Protein AF-A0A419RTD2-F1 (afdb_monomer_lite)

Organism: NCBI:txid1958945

Sequence (82 aa):
MQPGIWQILIIAIVVLVLFGRGRISEMMGDFGKGISSFKKGMSEEDRAASGKSDARLEGPAHDAKPAGETVESSDRNGTKSS

Foldseek 3Di:
DDDDPVVVVVVVVVCCVVCPPVNCVVVVVVVVVVVVVVVVVVVVVVCVVPPDDPPDPPDPDDPCPDPDDPDDDDDDDDDDDD

Secondary structure (DSSP, 8-state):
-PPPHHHHHHHHHHHHHHHHHHHHHHHHHHHHHHHHHHHHHHHHHHHHTTT---------------S---------------

Radius of gyration: 25.61 Å; chains: 1; bounding box: 59×63×52 Å

InterPro domains:
  IPR003369 Sec-independent protein translocase protein TatA/B/E [PF02416] (3-44)
  IPR006312 Sec-independent protein translocase protein TatA/E [MF_00236] (1-77)
  IPR006312 Sec-independent protein translocase protein TatA/E [TIGR01411] (4-46)

pLDDT: mean 73.24, std 18.55, range [43.94, 95.56]

Structure (mmCIF, N/CA/C/O backbone):
data_AF-A0A419RTD2-F1
#
_entry.id   AF-A0A419RTD2-F1
#
loop_
_atom_site.group_PDB
_atom_site.id
_atom_site.type_symbol
_atom_site.label_atom_id
_atom_site.label_alt_id
_atom_site.label_comp_id
_atom_site.label_asym_id
_atom_site.label_entity_id
_atom_site.label_seq_id
_atom_site.pdbx_PDB_ins_code
_atom_site.Cartn_x
_atom_site.Cartn_y
_atom_site.Cartn_z
_atom_site.occupancy
_atom_site.B_iso_or_equiv
_atom_site.auth_seq_id
_atom_site.auth_comp_id
_atom_site.auth_asym_id
_atom_site.auth_atom_id
_atom_site.pdbx_PDB_model_num
ATOM 1 N N . MET A 1 1 ? 23.745 -0.831 4.254 1.00 74.06 1 MET A N 1
ATOM 2 C CA . MET A 1 1 ? 23.359 0.033 3.119 1.00 74.06 1 MET A CA 1
ATOM 3 C C . MET A 1 1 ? 21.854 -0.091 2.949 1.00 74.06 1 MET A C 1
ATOM 5 O O . MET A 1 1 ? 21.400 -1.142 2.521 1.00 74.06 1 MET A O 1
ATOM 9 N N . GLN A 1 2 ? 21.076 0.891 3.409 1.00 77.25 2 GLN A N 1
ATOM 10 C CA . GLN A 1 2 ? 19.621 0.869 3.229 1.00 77.25 2 GLN A CA 1
ATOM 11 C C . GLN A 1 2 ? 19.291 1.319 1.804 1.00 77.25 2 GLN A C 1
ATOM 13 O O . GLN A 1 2 ? 19.919 2.269 1.328 1.00 77.25 2 GLN A O 1
ATOM 18 N N . PRO A 1 3 ? 18.343 0.665 1.117 1.00 79.19 3 PRO A N 1
ATOM 19 C CA . PRO A 1 3 ? 17.845 1.181 -0.147 1.00 79.19 3 PRO A CA 1
ATOM 20 C C . PRO A 1 3 ? 17.278 2.579 0.103 1.00 79.19 3 PRO A C 1
ATOM 22 O O . PRO A 1 3 ? 16.455 2.785 0.996 1.00 79.19 3 PRO A O 1
ATOM 25 N N . GLY A 1 4 ? 17.780 3.551 -0.650 1.00 90.81 4 GLY A N 1
ATOM 26 C CA . GLY A 1 4 ? 17.306 4.919 -0.580 1.00 90.81 4 GLY A CA 1
ATOM 27 C C . GLY A 1 4 ? 15.921 5.052 -1.202 1.00 90.81 4 GLY A C 1
ATOM 28 O O . GLY A 1 4 ? 15.431 4.178 -1.922 1.00 90.81 4 GLY A O 1
ATOM 29 N N . ILE A 1 5 ? 15.309 6.209 -0.963 1.00 93.06 5 ILE A N 1
ATOM 30 C CA . ILE A 1 5 ? 14.003 6.582 -1.524 1.00 93.06 5 ILE A CA 1
ATOM 31 C C . ILE A 1 5 ? 14.001 6.437 -3.059 1.00 93.06 5 ILE A C 1
ATOM 33 O O . ILE A 1 5 ? 13.014 5.990 -3.641 1.00 93.06 5 ILE A O 1
ATOM 37 N N . TRP A 1 6 ? 15.136 6.717 -3.709 1.00 92.31 6 TRP A N 1
ATOM 38 C CA . TRP A 1 6 ? 15.320 6.557 -5.153 1.00 92.31 6 TRP A CA 1
ATOM 39 C C . TRP A 1 6 ? 15.146 5.117 -5.649 1.00 92.31 6 TRP A C 1
ATOM 41 O O . TRP A 1 6 ? 14.514 4.907 -6.682 1.00 92.31 6 TRP A O 1
ATOM 51 N N . GLN A 1 7 ? 15.655 4.114 -4.926 1.00 90.62 7 GLN A N 1
ATOM 52 C CA . GLN A 1 7 ? 15.493 2.709 -5.317 1.00 90.62 7 GLN A CA 1
ATOM 53 C C . GLN A 1 7 ? 14.042 2.252 -5.152 1.00 90.62 7 GLN A C 1
ATOM 55 O O . GLN A 1 7 ? 13.513 1.560 -6.019 1.00 90.62 7 GLN A O 1
ATOM 60 N N . ILE A 1 8 ? 13.382 2.678 -4.071 1.00 93.75 8 ILE A N 1
ATOM 61 C CA . ILE A 1 8 ? 11.977 2.341 -3.811 1.00 93.75 8 ILE A CA 1
ATOM 62 C C . ILE A 1 8 ? 11.076 2.896 -4.921 1.00 93.75 8 ILE A C 1
ATOM 64 O O . ILE A 1 8 ? 10.194 2.185 -5.398 1.00 93.75 8 ILE A O 1
ATOM 68 N N . LEU A 1 9 ? 11.330 4.124 -5.390 1.00 93.94 9 LEU A N 1
ATOM 69 C CA . LEU A 1 9 ? 10.565 4.726 -6.484 1.00 93.94 9 LEU A CA 1
ATOM 70 C C . LEU A 1 9 ? 10.686 3.924 -7.790 1.00 93.94 9 LEU A C 1
ATOM 72 O O . LEU A 1 9 ? 9.681 3.671 -8.451 1.00 93.94 9 LEU A O 1
ATOM 76 N N . ILE A 1 10 ? 11.898 3.477 -8.138 1.00 94.81 10 ILE A N 1
ATOM 77 C CA . ILE A 1 10 ? 12.134 2.655 -9.337 1.00 94.81 10 ILE A CA 1
ATOM 78 C C . ILE A 1 10 ? 11.370 1.329 -9.239 1.00 94.81 10 ILE A C 1
ATOM 80 O O . ILE A 1 10 ? 10.693 0.933 -10.187 1.00 94.81 10 ILE A O 1
ATOM 84 N N . ILE A 1 11 ? 11.421 0.666 -8.081 1.00 94.00 11 ILE A N 1
ATOM 85 C CA . ILE A 1 11 ? 10.701 -0.593 -7.844 1.00 94.00 11 ILE A CA 1
ATOM 86 C C . ILE A 1 11 ? 9.186 -0.379 -7.950 1.00 94.00 11 ILE A C 1
ATOM 88 O O . ILE A 1 11 ? 8.500 -1.176 -8.586 1.00 94.00 11 ILE A O 1
ATOM 92 N N . ALA A 1 12 ? 8.663 0.714 -7.388 1.00 93.44 12 ALA A N 1
ATOM 93 C CA . ALA A 1 12 ? 7.242 1.043 -7.461 1.00 93.44 12 ALA A CA 1
ATOM 94 C C . ALA A 1 12 ? 6.757 1.216 -8.911 1.00 93.44 12 ALA A C 1
ATOM 96 O O . ALA A 1 12 ? 5.682 0.726 -9.254 1.00 93.44 12 ALA A O 1
ATOM 97 N N . ILE A 1 13 ? 7.561 1.842 -9.780 1.00 94.94 13 ILE A N 1
ATOM 98 C CA . ILE A 1 13 ? 7.245 1.971 -11.211 1.00 94.94 13 ILE A CA 1
ATOM 99 C C . ILE A 1 13 ? 7.220 0.597 -11.889 1.00 94.94 13 ILE A C 1
ATOM 101 O O . ILE A 1 13 ? 6.277 0.300 -12.619 1.00 94.94 13 ILE A O 1
ATOM 105 N N . VAL A 1 14 ? 8.211 -0.263 -11.629 1.00 95.56 14 VAL A N 1
ATOM 106 C CA . VAL A 1 14 ? 8.256 -1.620 -12.205 1.00 95.56 14 VAL A CA 1
ATOM 107 C C . VAL A 1 14 ? 7.029 -2.432 -11.790 1.00 95.56 14 VAL A C 1
ATOM 109 O O . VAL A 1 14 ? 6.377 -3.043 -12.634 1.00 95.56 14 VAL A O 1
ATOM 112 N N . VAL A 1 15 ? 6.662 -2.394 -10.508 1.00 94.31 15 VAL A N 1
ATOM 113 C CA . VAL A 1 15 ? 5.459 -3.066 -9.995 1.00 94.31 15 VAL A CA 1
ATOM 114 C C . VAL A 1 15 ? 4.197 -2.496 -10.651 1.00 94.31 15 VAL A C 1
ATOM 116 O O . VAL A 1 15 ? 3.340 -3.260 -11.088 1.00 94.31 15 VAL A O 1
ATOM 119 N N . LEU A 1 16 ? 4.091 -1.174 -10.803 1.00 92.25 16 LEU A N 1
ATOM 120 C CA . LEU A 1 16 ? 2.950 -0.544 -11.468 1.00 92.25 16 LEU A CA 1
ATOM 121 C C . LEU A 1 16 ? 2.816 -0.958 -12.941 1.00 92.25 16 LEU A C 1
ATOM 123 O O . LEU A 1 16 ? 1.696 -1.101 -13.424 1.00 92.25 16 LEU A O 1
ATOM 127 N N . VAL A 1 17 ? 3.928 -1.174 -13.648 1.00 94.50 17 VAL A N 1
ATOM 128 C CA . VAL A 1 17 ? 3.924 -1.648 -15.042 1.00 94.50 17 VAL A CA 1
ATOM 129 C C . VAL A 1 17 ? 3.536 -3.126 -15.131 1.00 94.50 17 VAL A C 1
ATOM 131 O O . VAL A 1 17 ? 2.730 -3.482 -15.985 1.00 94.50 17 VAL A O 1
ATOM 134 N N . LEU A 1 18 ? 4.059 -3.977 -14.242 1.00 94.62 18 LEU A N 1
ATOM 135 C CA . LEU A 1 18 ? 3.772 -5.418 -14.239 1.00 94.62 18 LEU A CA 1
ATOM 136 C C . LEU A 1 18 ? 2.324 -5.733 -13.856 1.00 94.62 18 LEU A C 1
ATOM 138 O O . LEU A 1 18 ? 1.684 -6.579 -14.473 1.00 94.62 18 LEU A O 1
ATOM 142 N N . PHE A 1 19 ? 1.814 -5.058 -12.828 1.00 90.44 19 PHE A N 1
ATOM 143 C CA . PHE A 1 19 ? 0.462 -5.283 -12.323 1.00 90.44 19 PHE A CA 1
ATOM 144 C C . PHE A 1 19 ? -0.575 -4.373 -12.995 1.00 90.44 19 PHE A C 1
ATOM 146 O O . PHE A 1 19 ? -1.761 -4.696 -13.009 1.00 90.44 19 PHE A O 1
ATOM 153 N N . GLY A 1 20 ? -0.148 -3.257 -13.589 1.00 88.19 20 GLY A N 1
ATOM 154 C CA . GLY A 1 20 ? -1.019 -2.274 -14.224 1.00 88.19 20 GLY A CA 1
ATOM 155 C C . GLY A 1 20 ? -1.798 -1.411 -13.221 1.00 88.19 20 GLY A C 1
ATOM 156 O O . GLY A 1 20 ? -2.117 -1.813 -12.101 1.00 88.19 20 GLY A O 1
ATOM 157 N N . ARG A 1 21 ? -2.183 -0.202 -13.649 1.00 84.25 21 ARG A N 1
ATOM 158 C CA . ARG A 1 21 ? -2.936 0.754 -12.809 1.00 84.25 21 ARG A CA 1
ATOM 159 C C . ARG A 1 21 ? -4.308 0.245 -12.342 1.00 84.25 21 ARG A C 1
ATOM 161 O O . ARG A 1 21 ? -4.759 0.636 -11.273 1.00 84.25 21 ARG A O 1
ATOM 168 N N . GLY A 1 22 ? -4.967 -0.608 -13.132 1.00 88.06 22 GLY A N 1
ATOM 169 C CA . GLY A 1 22 ? -6.313 -1.108 -12.829 1.00 88.06 22 GLY A CA 1
ATOM 170 C C . GLY A 1 22 ? -6.329 -2.021 -11.605 1.00 88.06 22 GLY A C 1
ATOM 171 O O . GLY A 1 22 ? -7.049 -1.758 -10.646 1.00 88.06 22 GLY A O 1
ATOM 172 N N . ARG A 1 23 ? -5.450 -3.031 -11.589 1.00 88.44 23 ARG A N 1
ATOM 173 C CA . ARG A 1 23 ? -5.390 -4.006 -10.494 1.00 88.44 23 ARG A CA 1
ATOM 174 C C . ARG A 1 23 ? -4.931 -3.402 -9.175 1.00 88.44 23 ARG A C 1
ATOM 176 O O . ARG A 1 23 ? -5.517 -3.703 -8.141 1.00 88.44 23 ARG A O 1
ATOM 183 N N . ILE A 1 24 ? -3.924 -2.530 -9.210 1.00 89.44 24 ILE A N 1
ATOM 184 C CA . ILE A 1 24 ? -3.434 -1.854 -8.003 1.00 89.44 24 ILE A CA 1
ATOM 185 C C . ILE A 1 24 ? -4.501 -0.911 -7.434 1.00 89.44 24 ILE A C 1
ATOM 187 O O . ILE A 1 24 ? -4.660 -0.868 -6.220 1.00 89.44 24 ILE A O 1
ATOM 191 N N . SER A 1 25 ? -5.262 -0.197 -8.272 1.00 88.62 25 SER A N 1
ATOM 192 C CA . SER A 1 25 ? -6.299 0.727 -7.793 1.00 88.62 25 SER A CA 1
ATOM 193 C C . SER A 1 25 ? -7.473 0.011 -7.122 1.00 88.62 25 SER A C 1
ATOM 195 O O . SER A 1 25 ? -7.939 0.478 -6.084 1.00 88.62 25 SER A O 1
ATOM 197 N N . GLU A 1 26 ? -7.946 -1.109 -7.681 1.00 90.00 26 GLU A N 1
ATOM 198 C CA . GLU A 1 26 ? -9.003 -1.915 -7.051 1.00 90.00 26 GLU A CA 1
ATOM 199 C C . GLU A 1 26 ? -8.532 -2.486 -5.709 1.00 90.00 26 GLU A C 1
ATOM 201 O O . GLU A 1 26 ? -9.191 -2.296 -4.689 1.00 90.00 26 GLU A O 1
ATOM 206 N N . MET A 1 27 ? -7.338 -3.091 -5.677 1.00 90.75 27 MET A N 1
ATOM 207 C CA . MET A 1 27 ? -6.789 -3.663 -4.446 1.00 90.75 27 MET A CA 1
ATOM 208 C C . MET A 1 27 ? -6.528 -2.582 -3.391 1.00 90.75 27 MET A C 1
ATOM 210 O O . MET A 1 27 ? -6.927 -2.736 -2.241 1.00 9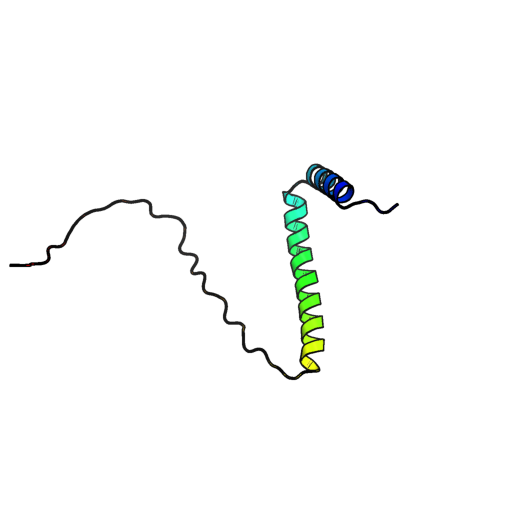0.75 27 MET A O 1
ATOM 214 N N . MET A 1 28 ? -5.909 -1.458 -3.763 1.00 89.00 28 MET A N 1
ATOM 215 C CA . MET A 1 28 ? -5.620 -0.362 -2.833 1.00 89.00 28 MET A CA 1
ATOM 216 C C . MET A 1 28 ? -6.896 0.277 -2.267 1.00 89.00 28 MET A C 1
ATOM 218 O O . MET A 1 28 ? -6.876 0.766 -1.140 1.00 89.00 28 MET A O 1
ATOM 222 N N . GLY A 1 29 ? -8.013 0.245 -3.002 1.00 91.25 29 GLY A N 1
ATOM 223 C CA . GLY A 1 29 ? -9.319 0.669 -2.497 1.00 91.25 29 GLY A CA 1
ATOM 224 C C . GLY A 1 29 ? -9.824 -0.213 -1.350 1.00 91.25 29 GLY A C 1
ATOM 225 O O . GLY A 1 29 ? -10.239 0.307 -0.311 1.00 91.25 29 GLY A O 1
ATOM 226 N N . ASP A 1 30 ? -9.738 -1.535 -1.502 1.00 92.75 30 ASP A N 1
ATOM 227 C CA . ASP A 1 30 ? -10.164 -2.492 -0.473 1.00 92.75 30 ASP A CA 1
ATOM 228 C C . ASP A 1 30 ? -9.211 -2.510 0.728 1.00 92.75 30 ASP A C 1
ATOM 230 O O . ASP A 1 30 ? -9.654 -2.471 1.880 1.00 92.75 30 ASP A O 1
ATOM 234 N N . PHE A 1 31 ? -7.898 -2.451 0.479 1.00 92.69 31 PHE A N 1
ATOM 235 C CA . PHE A 1 31 ? -6.905 -2.270 1.538 1.00 92.69 31 PHE A CA 1
ATOM 236 C C . PHE A 1 31 ? -7.120 -0.942 2.275 1.00 92.69 31 PHE A C 1
ATOM 238 O O . PHE A 1 31 ? -7.147 -0.919 3.5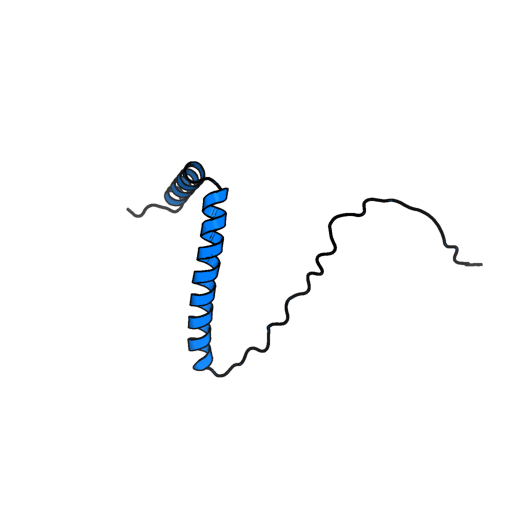03 1.00 92.69 31 PHE A O 1
ATOM 245 N N . GLY A 1 32 ? -7.350 0.162 1.562 1.00 92.56 32 GLY A N 1
ATOM 246 C CA . GLY A 1 32 ? -7.577 1.479 2.157 1.00 92.56 32 GLY A CA 1
ATOM 247 C C . GLY A 1 32 ? -8.761 1.501 3.125 1.00 92.56 32 GLY A C 1
ATOM 248 O O . GLY A 1 32 ? -8.651 2.065 4.215 1.00 92.56 32 GLY A O 1
ATOM 249 N N . LYS A 1 33 ? -9.864 0.826 2.779 1.00 91.81 33 LYS A N 1
ATOM 250 C CA . LYS A 1 33 ? -11.018 0.655 3.676 1.00 91.81 33 LYS A CA 1
ATOM 251 C C . LYS A 1 33 ? -10.655 -0.159 4.921 1.00 91.81 33 LYS A C 1
ATOM 253 O O . LYS A 1 33 ? -10.959 0.279 6.026 1.00 91.81 33 LYS A O 1
ATOM 258 N N . GLY A 1 34 ? -9.952 -1.285 4.762 1.00 93.06 34 GLY A N 1
ATOM 259 C CA . GLY A 1 3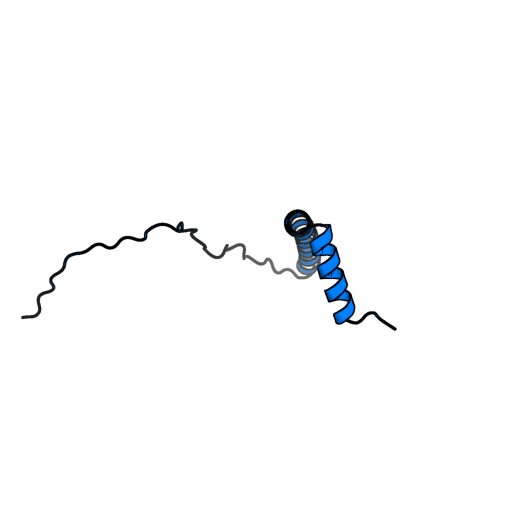4 ? -9.519 -2.130 5.883 1.00 93.06 34 GLY A CA 1
ATOM 260 C C . GLY A 1 34 ? -8.591 -1.405 6.864 1.00 93.06 34 GLY A C 1
ATOM 261 O O . GLY A 1 34 ? -8.839 -1.407 8.071 1.00 93.06 34 GLY A O 1
ATOM 262 N N . ILE A 1 35 ? -7.569 -0.709 6.353 1.00 93.31 35 ILE A N 1
ATOM 263 C CA . ILE A 1 35 ? -6.654 0.091 7.180 1.00 93.31 35 ILE A CA 1
ATOM 264 C C . ILE A 1 35 ? -7.388 1.290 7.814 1.00 93.31 35 ILE A C 1
ATOM 266 O O . ILE A 1 35 ? -7.107 1.633 8.962 1.00 93.31 35 ILE A O 1
ATOM 270 N N . SER A 1 36 ? -8.344 1.922 7.118 1.00 89.88 36 SER A N 1
ATOM 271 C CA . SER A 1 36 ? -9.134 3.035 7.670 1.00 89.88 36 SER A CA 1
ATOM 272 C C . SER A 1 36 ? -10.011 2.591 8.842 1.00 89.88 36 SER A C 1
ATOM 274 O O . SER A 1 36 ? -9.996 3.244 9.885 1.00 89.88 36 SER A O 1
ATOM 276 N N . SER A 1 37 ? -10.702 1.454 8.716 1.00 90.12 37 SER A N 1
ATOM 277 C CA . SER A 1 37 ? -11.483 0.857 9.804 1.00 90.12 37 SER A CA 1
ATOM 278 C C . SER A 1 37 ? -10.605 0.449 10.984 1.00 90.12 37 SER A C 1
ATOM 280 O O . SER A 1 37 ? -10.979 0.699 12.126 1.00 90.12 37 SER A O 1
ATOM 282 N N . PHE A 1 38 ? -9.415 -0.100 10.724 1.00 90.94 38 PHE A N 1
ATOM 283 C CA . PHE A 1 38 ? -8.453 -0.437 11.774 1.00 90.94 38 PHE A CA 1
ATOM 284 C C . PHE A 1 38 ? -7.963 0.810 12.522 1.00 90.94 38 PHE A C 1
ATOM 286 O O . PHE A 1 38 ? -7.999 0.860 13.748 1.00 90.94 38 PHE A O 1
ATOM 293 N N . LYS A 1 39 ? -7.580 1.865 11.791 1.00 88.62 39 LYS A N 1
ATOM 294 C CA . LYS A 1 39 ? -7.168 3.143 12.387 1.00 88.62 39 LYS A CA 1
ATOM 295 C C . LYS A 1 39 ? -8.302 3.787 13.179 1.00 88.62 39 LYS A C 1
ATOM 297 O O . LYS A 1 39 ? -8.052 4.342 14.247 1.00 88.62 39 LYS A O 1
ATOM 302 N N . LYS A 1 40 ? -9.529 3.743 12.653 1.00 88.12 40 LYS A N 1
ATOM 303 C CA . LYS A 1 40 ? -10.712 4.298 13.310 1.00 88.12 40 LYS A CA 1
ATOM 304 C C . LYS A 1 40 ? -11.019 3.551 14.604 1.00 88.12 40 LYS A C 1
ATOM 306 O O . LYS A 1 40 ? -11.145 4.222 15.614 1.00 88.12 40 LYS A O 1
ATOM 311 N N . GLY A 1 41 ? -11.007 2.216 14.590 1.00 87.00 41 GLY A N 1
ATOM 312 C CA . GLY A 1 41 ? -11.172 1.395 15.793 1.00 87.00 41 GLY A CA 1
ATOM 313 C C . GLY A 1 41 ? -10.103 1.672 16.853 1.00 87.00 41 GLY A C 1
ATOM 314 O O . GLY A 1 41 ? -10.443 1.898 18.007 1.00 87.00 41 GLY A O 1
ATOM 315 N N . MET A 1 42 ? -8.830 1.779 16.450 1.00 87.38 42 MET A N 1
ATOM 316 C CA . MET A 1 42 ? -7.740 2.148 17.366 1.00 87.38 42 MET A CA 1
ATOM 317 C C . MET A 1 42 ? -7.937 3.558 17.951 1.00 87.38 42 MET A C 1
ATOM 319 O O . 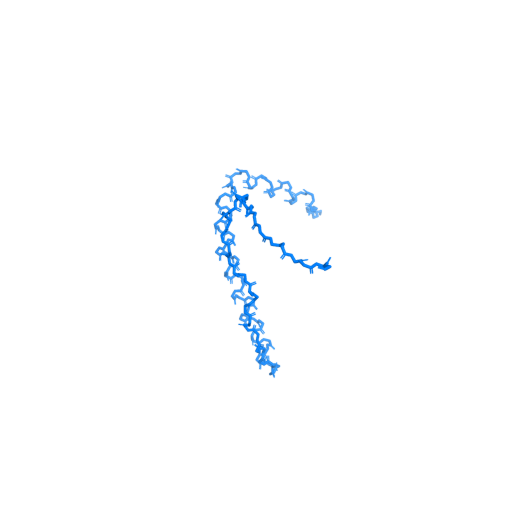MET A 1 42 ? -7.804 3.768 19.149 1.00 87.38 42 MET A O 1
ATOM 323 N N . SER A 1 43 ? -8.331 4.521 17.110 1.00 84.69 43 SER A N 1
ATOM 324 C CA . SER A 1 43 ? -8.595 5.901 17.542 1.00 84.69 43 SER A CA 1
ATOM 325 C C . SER A 1 43 ? -9.839 6.012 18.432 1.00 84.69 43 SER A C 1
ATOM 327 O O . SER A 1 43 ? -9.922 6.930 19.241 1.00 84.69 43 SER A O 1
ATOM 329 N N . GLU A 1 44 ? -10.827 5.130 18.265 1.00 78.06 44 GLU A N 1
ATOM 330 C CA . GLU A 1 44 ? -12.017 5.035 19.117 1.00 78.06 44 GLU A CA 1
ATOM 331 C C . GLU A 1 44 ? -11.682 4.431 20.480 1.00 78.06 44 GLU A C 1
ATOM 333 O O . GLU A 1 44 ? -12.228 4.893 21.474 1.00 78.06 44 GLU A O 1
ATOM 338 N N . GLU A 1 45 ? -10.745 3.483 20.554 1.00 68.00 45 GLU A N 1
ATOM 339 C CA . GLU A 1 45 ? -10.221 2.947 21.817 1.00 68.00 45 GLU A CA 1
ATOM 340 C C . GLU A 1 45 ? -9.421 4.011 22.589 1.00 68.00 45 GLU A C 1
ATOM 342 O O . GLU A 1 45 ? -9.681 4.252 23.771 1.00 68.00 45 GLU A O 1
ATOM 347 N N . ASP A 1 46 ? -8.557 4.759 21.892 1.00 67.00 46 ASP A N 1
ATOM 348 C CA . ASP A 1 46 ? -7.846 5.916 22.456 1.00 67.00 46 ASP A CA 1
ATOM 349 C C . ASP A 1 46 ? -8.811 7.035 22.910 1.00 67.00 46 ASP A C 1
ATOM 351 O O . ASP A 1 46 ? -8.573 7.723 23.907 1.00 67.00 46 ASP A O 1
ATOM 355 N N . ARG A 1 47 ? -9.935 7.227 22.202 1.00 63.06 47 ARG A N 1
ATOM 356 C CA . ARG A 1 47 ? -10.973 8.222 22.540 1.00 63.06 47 ARG A CA 1
ATOM 357 C C . ARG A 1 47 ? -11.968 7.739 23.596 1.00 63.06 47 ARG A C 1
ATOM 359 O O . ARG A 1 47 ? -12.490 8.566 24.337 1.00 63.06 47 ARG A O 1
ATOM 366 N N . ALA A 1 48 ? -12.207 6.439 23.735 1.00 57.94 48 ALA A N 1
ATOM 367 C CA . ALA A 1 48 ? -13.017 5.876 24.815 1.00 57.94 48 ALA A CA 1
ATOM 368 C C . ALA A 1 48 ? -12.326 6.044 26.180 1.00 57.94 48 ALA A C 1
ATOM 370 O O . ALA A 1 48 ? -12.999 6.235 27.191 1.00 57.94 48 ALA A O 1
ATOM 371 N N . ALA A 1 49 ? -10.988 6.084 26.201 1.00 56.81 49 ALA A N 1
ATOM 372 C CA . ALA A 1 49 ? -10.200 6.450 27.379 1.00 56.81 49 ALA A CA 1
ATOM 373 C C . ALA A 1 49 ? -10.201 7.968 27.686 1.00 56.81 49 ALA A C 1
ATOM 375 O O . ALA A 1 49 ? -9.853 8.376 28.794 1.00 56.81 49 ALA A O 1
ATOM 376 N N . SER A 1 50 ? -10.616 8.823 26.743 1.00 53.47 50 SER A N 1
ATOM 377 C CA . SER A 1 50 ? -10.670 10.282 26.903 1.00 53.47 50 SER A CA 1
ATOM 378 C C . SER A 1 50 ? -11.998 10.822 26.370 1.00 53.47 50 SER A C 1
ATOM 380 O O . SER A 1 50 ? -12.083 11.235 25.219 1.00 53.47 50 SER A O 1
ATOM 382 N N . GLY A 1 51 ? -13.045 10.788 27.206 1.00 51.72 51 GLY A N 1
ATOM 383 C CA . GLY A 1 51 ? -14.458 11.035 26.869 1.00 51.72 51 GLY A CA 1
ATOM 384 C C . GLY A 1 51 ? -14.789 12.320 26.093 1.00 51.72 51 GLY A C 1
ATOM 385 O O . GLY A 1 51 ? -15.393 13.247 26.627 1.00 51.72 51 GLY A O 1
ATOM 386 N N . LYS A 1 52 ? -14.462 12.349 24.802 1.00 51.88 52 LYS A N 1
ATOM 387 C CA . LYS A 1 52 ? -14.898 13.340 23.819 1.00 51.88 52 LYS A CA 1
ATOM 388 C C . LYS A 1 52 ? -15.555 12.607 22.661 1.00 51.88 52 LYS A C 1
ATOM 390 O O . LYS A 1 52 ? -14.915 12.188 21.699 1.00 51.88 52 LYS A O 1
ATOM 395 N N . SER A 1 53 ? -16.867 12.470 22.791 1.00 54.44 53 SER A N 1
ATOM 396 C CA . SER A 1 53 ? -17.798 12.249 21.696 1.00 54.44 53 SER A CA 1
ATOM 397 C C . SER A 1 53 ? -17.661 13.394 20.687 1.00 54.44 53 SER A C 1
ATOM 399 O O . SER A 1 53 ? -18.179 14.491 20.882 1.00 54.44 53 SER A O 1
ATOM 401 N N . ASP A 1 54 ? -16.940 13.146 19.595 1.00 53.81 54 ASP A N 1
ATOM 402 C CA . ASP A 1 54 ? -16.976 14.008 18.416 1.00 53.81 54 ASP A CA 1
ATOM 403 C C . ASP A 1 54 ? -18.311 13.791 17.696 1.00 53.81 54 ASP A C 1
ATOM 405 O O . ASP A 1 54 ? -18.486 12.896 16.867 1.00 53.81 54 ASP A O 1
ATOM 409 N N . ALA A 1 55 ? -19.266 14.653 18.026 1.00 61.41 55 ALA A N 1
ATOM 410 C CA . ALA A 1 55 ? -20.338 15.037 17.130 1.00 61.41 55 ALA A CA 1
ATOM 411 C C . ALA A 1 55 ? -19.735 15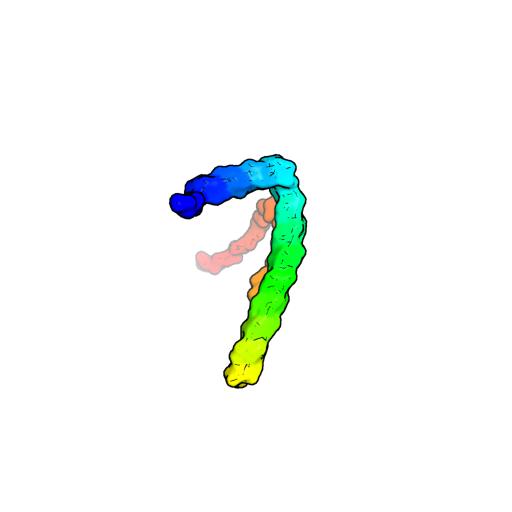.722 15.887 1.00 61.41 55 ALA A C 1
ATOM 413 O O . ALA A 1 55 ? -19.641 16.944 15.828 1.00 61.41 55 ALA A O 1
ATOM 414 N N . ARG A 1 56 ? -19.300 14.942 14.888 1.00 54.75 56 ARG A N 1
ATOM 415 C CA . ARG A 1 56 ? -19.050 15.434 13.521 1.00 54.75 56 ARG A CA 1
ATOM 416 C C . ARG A 1 56 ? -19.061 14.288 12.505 1.00 54.75 56 ARG A C 1
ATOM 418 O O . ARG A 1 56 ? -18.030 13.858 12.000 1.00 54.75 56 ARG A O 1
ATOM 425 N N . LEU A 1 57 ? -20.261 13.842 12.153 1.00 51.25 57 LEU A N 1
ATOM 426 C CA . LEU A 1 57 ? -20.551 13.330 10.811 1.00 51.25 57 LEU A CA 1
ATOM 42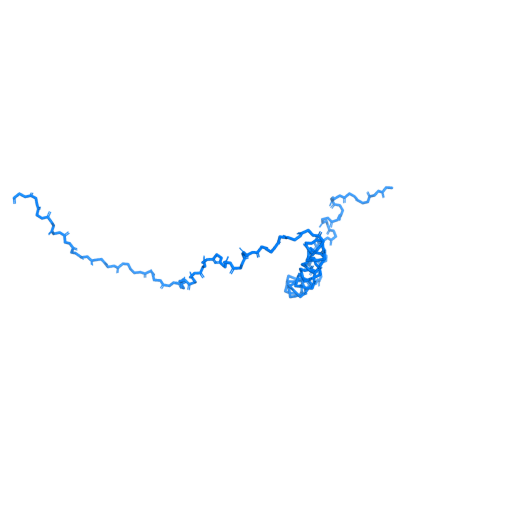7 C C . LEU A 1 57 ? -21.478 14.327 10.101 1.00 51.25 57 LEU A C 1
ATOM 429 O O . LEU A 1 57 ? -22.501 13.958 9.539 1.00 51.25 57 LEU A O 1
ATOM 433 N N . GLU A 1 58 ? -21.133 15.615 10.144 1.00 50.00 58 GLU A N 1
ATOM 434 C CA . GLU A 1 58 ? -21.572 16.526 9.090 1.00 50.00 58 GLU A CA 1
ATOM 435 C C . GLU A 1 58 ? -20.707 16.212 7.875 1.00 50.00 58 GLU A C 1
ATOM 437 O O . GLU A 1 58 ? -19.531 16.581 7.821 1.00 50.00 58 GLU A O 1
ATOM 442 N N . GLY A 1 59 ? -21.284 15.468 6.933 1.00 45.59 59 GLY A N 1
ATOM 443 C CA . GLY A 1 59 ? -20.739 15.361 5.592 1.00 45.59 59 GLY A CA 1
ATOM 444 C C . GLY A 1 59 ? -20.567 16.769 5.021 1.00 45.59 59 GLY A C 1
ATOM 445 O O . GLY A 1 59 ? -21.527 17.543 5.026 1.00 45.59 59 GLY A O 1
ATOM 446 N N . PRO A 1 60 ? -19.373 17.141 4.537 1.00 50.44 60 PRO A N 1
ATOM 447 C CA . PRO A 1 60 ? -19.253 18.301 3.682 1.00 50.44 60 PRO A CA 1
ATOM 448 C C . PRO A 1 60 ? -20.125 18.052 2.456 1.00 50.44 60 PRO A C 1
ATOM 450 O O . PRO A 1 60 ? -19.951 17.061 1.746 1.00 50.44 60 PRO A O 1
ATOM 453 N N . ALA A 1 61 ? -21.083 18.949 2.252 1.00 54.16 61 ALA A N 1
ATOM 454 C CA . ALA A 1 61 ? -21.839 19.088 1.027 1.00 54.16 61 ALA A CA 1
ATOM 455 C C . ALA A 1 61 ? -20.925 18.891 -0.185 1.00 54.16 61 ALA A C 1
ATOM 457 O O . ALA A 1 61 ? -19.969 19.643 -0.349 1.00 54.16 61 ALA A O 1
ATOM 458 N N . HIS A 1 62 ? -21.232 17.913 -1.028 1.00 45.19 62 HIS A N 1
ATOM 459 C CA . HIS A 1 62 ? -21.025 18.014 -2.466 1.00 45.19 62 HIS A CA 1
ATOM 460 C C . HIS A 1 62 ? -22.281 17.443 -3.106 1.00 45.19 62 HIS A C 1
ATOM 462 O O . HIS A 1 62 ? -22.404 16.251 -3.377 1.00 45.19 62 HIS A O 1
ATOM 468 N N . ASP A 1 63 ? -23.239 18.349 -3.270 1.00 47.44 63 ASP A N 1
ATOM 469 C CA . ASP A 1 63 ? -24.192 18.322 -4.363 1.00 47.44 63 ASP A CA 1
ATOM 470 C C . ASP A 1 63 ? -23.388 18.016 -5.637 1.00 47.44 63 ASP A C 1
ATOM 472 O O . ASP A 1 63 ? -22.651 18.860 -6.154 1.00 47.44 63 ASP A O 1
ATOM 476 N N . ALA A 1 64 ? -23.420 16.763 -6.085 1.00 50.00 64 ALA A N 1
ATOM 477 C CA . ALA A 1 64 ? -22.932 16.401 -7.402 1.00 50.00 64 ALA A CA 1
ATOM 478 C C . ALA A 1 64 ? -23.933 16.963 -8.417 1.00 50.00 64 ALA A C 1
ATOM 480 O O . ALA A 1 64 ? -24.730 16.222 -8.989 1.00 50.00 64 ALA A O 1
ATOM 481 N N . LYS A 1 65 ? -23.908 18.285 -8.629 1.00 53.81 65 LYS A N 1
ATOM 482 C CA . LYS A 1 65 ? -24.523 18.885 -9.807 1.00 53.81 65 LYS A CA 1
ATOM 483 C C . LYS A 1 65 ? -23.767 18.319 -11.018 1.00 53.81 65 LYS A C 1
ATOM 485 O O . LYS A 1 65 ? -22.547 18.495 -11.096 1.00 53.81 65 LYS A O 1
ATOM 490 N N . PRO A 1 66 ? -24.439 17.565 -11.903 1.00 55.62 66 PRO A N 1
ATOM 491 C CA . PRO A 1 66 ? -23.776 16.831 -12.964 1.00 55.62 66 PRO A CA 1
ATOM 492 C C . PRO A 1 66 ? -23.117 17.804 -13.939 1.00 55.62 66 PRO A C 1
ATOM 494 O O . PRO A 1 66 ? -23.640 18.876 -14.239 1.00 55.62 66 PRO A O 1
ATOM 497 N N . ALA A 1 67 ? -21.955 17.402 -14.444 1.00 52.50 67 ALA A N 1
ATOM 498 C CA . ALA A 1 67 ? -21.348 18.011 -15.609 1.00 52.50 67 ALA A CA 1
ATOM 499 C C . ALA A 1 67 ? -22.307 17.863 -16.800 1.00 52.50 67 ALA A C 1
ATOM 501 O O . ALA A 1 67 ? -22.476 16.769 -17.334 1.00 52.50 67 ALA A O 1
ATOM 502 N N . GLY A 1 68 ? -22.938 18.962 -17.199 1.00 53.62 68 GLY A N 1
ATOM 503 C CA . GLY A 1 68 ? -23.748 19.021 -18.406 1.00 53.62 68 GLY A CA 1
ATOM 504 C C . GLY A 1 68 ? -24.671 20.222 -18.391 1.00 53.62 68 GLY A C 1
ATOM 505 O O . GLY A 1 68 ? -25.779 20.089 -17.911 1.00 53.62 68 GLY A O 1
ATOM 506 N N . GLU A 1 69 ? -24.192 21.361 -18.898 1.00 52.12 69 GLU A N 1
ATOM 507 C CA . GLU A 1 69 ? -24.994 22.415 -19.542 1.00 52.12 69 GLU A CA 1
ATOM 508 C C . GLU A 1 69 ? -24.039 23.494 -20.096 1.00 52.12 69 GLU A C 1
ATOM 510 O O . GLU A 1 69 ? -23.760 24.520 -19.482 1.00 52.12 69 GLU A O 1
ATOM 515 N N . THR A 1 70 ? -23.474 23.217 -21.274 1.00 56.25 70 THR A N 1
ATOM 516 C CA . THR A 1 70 ? -22.964 24.227 -22.209 1.00 56.25 70 THR A CA 1
ATOM 517 C C . THR A 1 70 ? -24.117 24.677 -23.110 1.00 56.25 70 THR A C 1
ATOM 519 O O . THR A 1 70 ? -24.364 24.021 -24.117 1.00 56.25 70 THR A O 1
ATOM 522 N N . VAL A 1 71 ? -24.822 25.756 -22.760 1.00 53.50 71 VAL A N 1
ATOM 523 C CA . VAL A 1 71 ? -25.660 26.584 -23.665 1.00 53.50 71 VAL A CA 1
ATOM 524 C C . VAL A 1 71 ? -25.949 27.892 -22.913 1.00 53.50 71 VAL A C 1
ATOM 526 O O . VAL A 1 71 ? -26.519 27.865 -21.832 1.00 53.50 71 VAL A O 1
ATOM 529 N N . GLU A 1 72 ? -25.378 29.044 -23.260 1.00 60.25 72 GLU A N 1
ATOM 530 C CA . GLU A 1 72 ? -25.825 29.952 -24.329 1.00 60.25 72 GLU A CA 1
ATOM 531 C C . GLU A 1 72 ? -27.356 30.087 -24.469 1.00 60.25 72 GLU A C 1
ATOM 533 O O . GLU A 1 72 ? -28.007 29.358 -25.212 1.00 60.25 72 GLU A O 1
ATOM 538 N N . SER A 1 73 ? -27.929 31.071 -23.774 1.00 50.88 73 SER A N 1
ATOM 539 C CA . SER A 1 73 ? -29.038 31.920 -24.241 1.00 50.88 73 SER A CA 1
ATOM 540 C C . SER A 1 73 ? -29.276 33.000 -23.184 1.00 50.88 73 SER A C 1
ATOM 542 O O . SER A 1 73 ? -29.438 32.700 -22.010 1.00 50.88 73 SER A O 1
ATOM 544 N N . SER A 1 74 ? -29.066 34.272 -23.502 1.00 55.34 74 SER A N 1
ATOM 545 C CA . SER A 1 74 ? -29.999 35.113 -24.253 1.00 55.34 74 SER A CA 1
ATOM 546 C C . SER A 1 74 ? -31.099 35.685 -23.352 1.00 55.34 74 SER A C 1
ATOM 548 O O . SER A 1 74 ? -31.926 34.962 -22.810 1.00 55.34 74 SER A O 1
ATOM 550 N N . ASP A 1 75 ? -31.131 37.018 -23.346 1.00 51.91 75 ASP A N 1
ATOM 551 C CA . ASP A 1 75 ? -32.327 37.852 -23.239 1.00 51.91 75 ASP A CA 1
ATOM 552 C C . ASP A 1 75 ? -32.852 38.269 -21.843 1.00 51.91 75 ASP A C 1
ATOM 554 O O . ASP A 1 75 ? -33.148 37.465 -20.965 1.00 51.91 75 ASP A O 1
ATOM 558 N N . ARG A 1 76 ? -33.123 39.585 -21.774 1.00 55.38 76 ARG A N 1
ATOM 559 C CA . ARG A 1 76 ? -33.998 40.348 -20.856 1.00 55.38 76 ARG A CA 1
ATOM 560 C C . ARG A 1 76 ? -33.436 40.804 -19.512 1.00 55.38 76 ARG A C 1
ATOM 562 O O . ARG A 1 76 ? -33.359 40.053 -18.549 1.00 55.38 76 ARG A O 1
ATOM 569 N N . ASN A 1 77 ? -33.271 42.126 -19.418 1.00 48.84 77 ASN A N 1
ATOM 570 C CA . ASN A 1 77 ? -34.138 43.037 -18.642 1.00 48.84 77 ASN A CA 1
ATOM 571 C C . ASN A 1 77 ? -33.262 44.215 -18.157 1.00 48.84 77 ASN A C 1
ATOM 573 O O . ASN A 1 77 ? -32.377 44.032 -17.337 1.00 48.84 77 ASN A O 1
ATOM 577 N N . GLY A 1 78 ? -33.359 45.435 -18.687 1.00 56.66 78 GLY A N 1
ATOM 578 C CA . GLY A 1 78 ? -34.596 46.208 -18.756 1.00 56.66 78 GLY A CA 1
ATOM 579 C C . GLY A 1 78 ? -34.893 46.924 -17.431 1.00 56.66 78 GLY A C 1
ATOM 580 O O . GLY A 1 78 ? -36.032 46.937 -16.988 1.00 56.66 78 GLY A O 1
ATOM 581 N N . THR A 1 79 ? -33.896 47.525 -16.771 1.00 59.75 79 THR A N 1
ATOM 582 C CA . THR A 1 79 ? -34.117 48.346 -15.567 1.00 59.75 79 THR A CA 1
ATOM 583 C C . THR A 1 79 ? -33.777 49.806 -15.830 1.00 59.75 79 THR A C 1
ATOM 585 O O . THR A 1 79 ? -32.663 50.271 -15.608 1.00 59.75 79 THR A O 1
ATOM 588 N N . LYS A 1 80 ? -34.790 50.507 -16.343 1.00 54.12 80 LYS A N 1
ATOM 589 C CA . LYS A 1 80 ? -35.269 51.805 -15.853 1.00 54.12 80 LYS A CA 1
ATOM 590 C C . LYS A 1 80 ? -34.282 52.564 -14.956 1.00 54.12 80 LYS A C 1
ATOM 592 O O . LYS A 1 80 ? -34.251 52.360 -13.746 1.00 54.12 80 LYS A O 1
ATOM 597 N N . SER A 1 81 ? -33.562 53.499 -15.559 1.00 50.12 81 SER A N 1
ATOM 598 C CA . SER A 1 81 ? -32.965 54.630 -14.858 1.00 50.12 81 SER A CA 1
ATOM 599 C C . SER A 1 81 ? -33.062 55.849 -15.771 1.00 50.12 81 SER A C 1
ATOM 601 O O . SER A 1 81 ? -32.163 56.081 -16.570 1.00 50.12 81 SER A O 1
ATOM 603 N N . SER A 1 82 ? -34.228 56.504 -15.711 1.00 43.94 82 SER A N 1
ATOM 604 C CA . SER A 1 82 ? -34.565 57.904 -16.036 1.00 43.94 82 SER A CA 1
ATOM 605 C C . SER A 1 82 ? -36.077 58.036 -16.205 1.00 43.94 82 SER A C 1
ATOM 607 O O . SER A 1 82 ? -36.695 57.103 -16.768 1.00 43.94 82 SER A O 1
#